Protein AF-A0A2K5Q861-F1 (afdb_monomer_lite)

InterPro domains:
  IPR000077 Large ribosomal subunit protein eL39 [PF00832] (9-37)
  IPR023626 Large ribosomal subunit protein eL39 domain superfamily [G3DSA:1.10.1620.10] (1-41)
  IPR023626 Large ribosomal subunit protein eL39 domain superfamily [SSF48662] (3-37)

Structure (mmCIF, N/CA/C/O backbone):
data_AF-A0A2K5Q861-F1
#
_entry.id   AF-A0A2K5Q861-F1
#
loop_
_atom_site.group_PDB
_atom_site.id
_atom_site.type_symbol
_atom_site.label_atom_id
_atom_site.label_alt_id
_atom_site.label_comp_id
_atom_site.label_asym_id
_atom_site.label_entity_id
_atom_site.label_seq_id
_atom_site.pdbx_PDB_ins_code
_atom_site.Cartn_x
_atom_site.Cartn_y
_atom_site.Cartn_z
_atom_site.occupancy
_atom_site.B_iso_or_equiv
_atom_site.auth_seq_id
_atom_site.auth_comp_id
_atom_site.auth_asym_id
_atom_site.auth_atom_id
_atom_site.pdbx_PDB_model_num
ATOM 1 N N . MET A 1 1 ? -4.585 -14.411 -22.799 1.00 72.62 1 MET A N 1
ATOM 2 C CA . MET A 1 1 ? -3.181 -13.946 -22.871 1.00 72.62 1 MET A CA 1
ATOM 3 C C . MET A 1 1 ? -2.850 -13.185 -21.591 1.00 72.62 1 MET A C 1
ATOM 5 O O . MET A 1 1 ? -3.542 -12.217 -21.298 1.00 72.62 1 MET A O 1
ATOM 9 N N . SER A 1 2 ? -1.875 -13.617 -20.787 1.00 79.19 2 SER A N 1
ATOM 10 C CA . SER A 1 2 ? -1.443 -12.835 -19.619 1.00 79.19 2 SER A CA 1
ATOM 11 C C . SER A 1 2 ? -0.391 -11.810 -20.050 1.00 79.19 2 SER A C 1
ATOM 13 O O . SER A 1 2 ? 0.476 -12.097 -20.871 1.00 79.19 2 SER A O 1
ATOM 15 N N . SER A 1 3 ? -0.475 -10.585 -19.529 1.00 85.94 3 SER A N 1
ATOM 16 C CA . SER A 1 3 ? 0.539 -9.564 -19.819 1.00 85.94 3 SER A CA 1
ATOM 17 C C . SER A 1 3 ? 1.879 -9.998 -19.216 1.00 85.94 3 SER A C 1
ATOM 19 O O . SER A 1 3 ? 1.961 -10.284 -18.015 1.00 85.94 3 SER A O 1
ATOM 21 N N . HIS A 1 4 ? 2.935 -10.026 -20.032 1.00 91.38 4 HIS A N 1
ATOM 22 C CA . HIS A 1 4 ? 4.285 -10.327 -19.566 1.00 91.38 4 HIS A CA 1
ATOM 23 C C . HIS A 1 4 ? 4.833 -9.140 -18.757 1.00 91.38 4 HIS A C 1
ATOM 25 O O . HIS A 1 4 ? 5.393 -8.188 -19.292 1.00 91.38 4 HIS A O 1
ATOM 31 N N . LYS A 1 5 ? 4.598 -9.164 -17.440 1.00 92.19 5 LYS A N 1
ATOM 32 C CA . LYS A 1 5 ? 5.040 -8.127 -16.496 1.00 92.19 5 LYS A CA 1
ATOM 33 C C . LYS A 1 5 ? 6.273 -8.578 -15.722 1.00 92.19 5 LYS A C 1
ATOM 35 O O . LYS A 1 5 ? 6.353 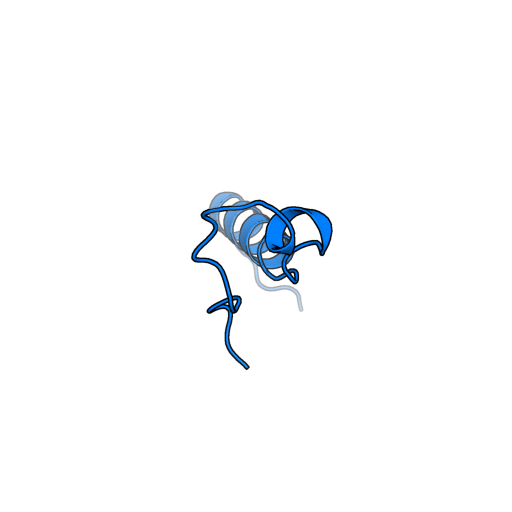-9.732 -15.292 1.00 92.19 5 LYS A O 1
ATOM 40 N N . THR A 1 6 ? 7.175 -7.639 -15.453 1.00 96.94 6 THR A N 1
ATOM 41 C CA . THR A 1 6 ? 8.351 -7.884 -14.610 1.00 96.94 6 THR A CA 1
ATOM 42 C C . THR A 1 6 ? 7.949 -8.229 -13.171 1.00 96.94 6 THR A C 1
ATOM 44 O O . THR A 1 6 ? 6.877 -7.851 -12.684 1.00 96.94 6 THR A O 1
ATOM 47 N N . PHE A 1 7 ? 8.827 -8.932 -12.451 1.00 95.50 7 PHE A N 1
ATOM 48 C CA . PHE A 1 7 ? 8.583 -9.334 -11.060 1.00 95.50 7 PHE A CA 1
ATOM 49 C C . PHE A 1 7 ? 8.327 -8.139 -10.125 1.00 95.50 7 PHE A C 1
ATOM 51 O O . PHE A 1 7 ? 7.438 -8.187 -9.271 1.00 95.50 7 PHE A O 1
ATOM 58 N N . ARG A 1 8 ? 9.047 -7.027 -10.336 1.00 96.81 8 ARG A N 1
ATOM 59 C CA . ARG A 1 8 ? 8.859 -5.777 -9.581 1.00 96.81 8 ARG A CA 1
ATOM 60 C C . ARG A 1 8 ? 7.432 -5.240 -9.725 1.00 96.81 8 ARG A C 1
ATOM 62 O O . ARG A 1 8 ? 6.798 -4.923 -8.719 1.00 96.81 8 ARG A O 1
ATOM 69 N N . ILE A 1 9 ? 6.899 -5.214 -10.950 1.00 96.25 9 ILE A N 1
ATOM 70 C CA . ILE A 1 9 ? 5.529 -4.753 -11.223 1.00 96.25 9 ILE A CA 1
ATOM 71 C C . ILE A 1 9 ? 4.508 -5.694 -10.578 1.00 96.25 9 ILE A C 1
ATOM 73 O O . ILE A 1 9 ? 3.580 -5.230 -9.919 1.00 96.25 9 ILE A O 1
ATOM 77 N N . LYS A 1 10 ? 4.698 -7.014 -10.691 1.00 95.56 10 LYS A N 1
ATOM 78 C CA . LYS A 1 10 ? 3.804 -8.002 -10.061 1.00 95.56 10 LYS A CA 1
ATOM 79 C C . LYS A 1 10 ? 3.727 -7.817 -8.540 1.00 95.56 10 LYS A C 1
ATOM 81 O O . LYS A 1 10 ? 2.629 -7.775 -7.987 1.00 95.56 10 LYS A O 1
ATOM 86 N N . ARG A 1 11 ? 4.865 -7.617 -7.862 1.00 96.56 11 ARG A N 1
ATOM 87 C CA . ARG A 1 11 ? 4.896 -7.326 -6.415 1.00 96.56 11 ARG A CA 1
ATOM 88 C C . ARG A 1 11 ? 4.186 -6.024 -6.059 1.00 96.56 11 ARG A C 1
ATOM 90 O O . ARG A 1 11 ? 3.472 -5.978 -5.056 1.00 96.56 11 ARG A O 1
ATOM 97 N N . PHE A 1 12 ? 4.382 -4.977 -6.856 1.00 96.00 12 PHE A N 1
ATOM 98 C CA . PHE A 1 12 ? 3.723 -3.694 -6.633 1.0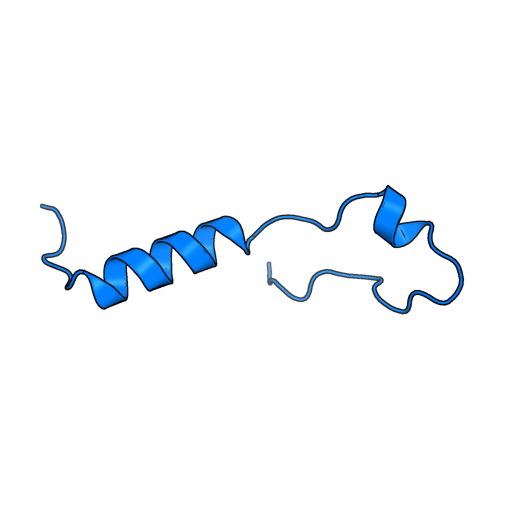0 96.00 12 PHE A CA 1
ATOM 99 C C . PHE A 1 12 ? 2.200 -3.822 -6.742 1.00 96.00 12 PHE A C 1
ATOM 101 O O . PHE A 1 12 ? 1.487 -3.410 -5.828 1.00 96.00 12 PHE A O 1
ATOM 108 N N . LEU A 1 13 ? 1.709 -4.470 -7.803 1.00 94.56 13 LEU A N 1
ATOM 109 C CA . LEU A 1 13 ? 0.280 -4.701 -8.019 1.00 94.56 13 LEU A CA 1
ATOM 110 C C . LEU A 1 13 ? -0.338 -5.536 -6.893 1.00 94.56 13 LEU A C 1
ATOM 112 O O . LEU A 1 13 ? -1.366 -5.146 -6.343 1.00 94.56 13 LEU A O 1
ATOM 116 N N . ALA A 1 14 ? 0.329 -6.612 -6.466 1.00 94.38 14 ALA A N 1
ATOM 117 C CA . ALA A 1 14 ? -0.133 -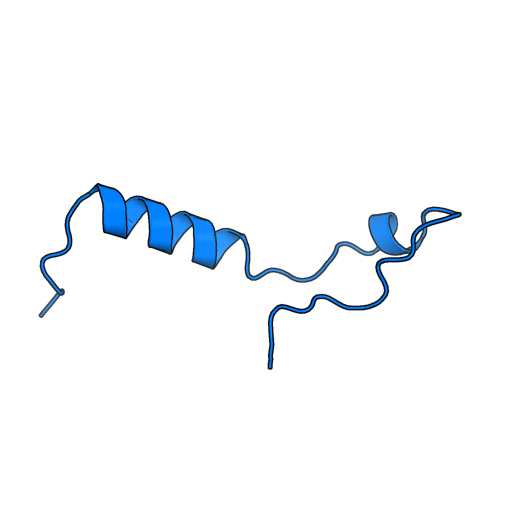7.428 -5.345 1.00 94.38 14 ALA A CA 1
ATOM 118 C C . ALA A 1 14 ? -0.221 -6.623 -4.032 1.00 94.38 14 ALA A C 1
ATOM 120 O O . ALA A 1 14 ? -1.172 -6.774 -3.264 1.00 94.38 14 ALA A O 1
ATOM 121 N N . LYS A 1 15 ? 0.741 -5.723 -3.769 1.00 95.50 15 LYS A N 1
ATOM 122 C CA . LYS A 1 15 ? 0.693 -4.827 -2.600 1.00 95.50 15 LYS A CA 1
ATOM 123 C C . LYS A 1 15 ? -0.482 -3.852 -2.693 1.00 95.50 15 LYS A C 1
ATOM 125 O O . LYS A 1 15 ? -1.157 -3.638 -1.691 1.00 95.50 15 LYS A O 1
ATOM 130 N N . LYS A 1 16 ? -0.739 -3.280 -3.872 1.00 93.19 16 LYS A N 1
ATOM 131 C CA . LYS A 1 16 ? -1.855 -2.348 -4.094 1.00 93.19 16 LYS A CA 1
ATOM 132 C C . LYS A 1 16 ? -3.214 -3.018 -3.930 1.00 93.19 16 LYS A C 1
ATOM 134 O O . LYS A 1 16 ? -4.062 -2.465 -3.239 1.00 93.19 16 LYS A O 1
ATOM 139 N N . GLN A 1 17 ? -3.380 -4.234 -4.446 1.00 92.06 17 GLN A N 1
ATOM 140 C CA . GLN A 1 17 ? -4.587 -5.034 -4.217 1.00 92.06 17 GLN A CA 1
ATOM 141 C C . GLN A 1 17 ? -4.835 -5.260 -2.719 1.00 92.06 17 GLN A C 1
ATOM 143 O O . GLN A 1 17 ? -5.934 -5.017 -2.239 1.00 92.06 17 GLN A O 1
ATOM 148 N N . LYS A 1 18 ? -3.797 -5.611 -1.945 1.00 90.81 18 LYS A N 1
ATOM 149 C CA . LYS A 1 18 ? -3.911 -5.787 -0.483 1.00 90.81 18 LYS A CA 1
ATOM 150 C C . LYS A 1 18 ? -4.200 -4.488 0.284 1.00 90.81 18 LYS A C 1
ATOM 152 O O . LYS A 1 18 ? -4.744 -4.542 1.385 1.00 90.81 18 LYS A O 1
ATOM 157 N N . GLN A 1 19 ? -3.805 -3.333 -0.255 1.00 91.06 19 GLN A N 1
ATOM 158 C CA . GLN A 1 19 ? -4.081 -2.020 0.338 1.00 91.06 19 GLN A CA 1
ATOM 159 C C . GLN A 1 19 ? -5.521 -1.557 0.104 1.00 91.06 19 GLN A C 1
ATOM 161 O O . GLN A 1 19 ? -6.017 -0.757 0.894 1.00 91.06 19 GLN A O 1
ATOM 166 N N . ASN A 1 20 ? -6.190 -2.061 -0.935 1.00 88.88 20 ASN A N 1
ATOM 167 C CA . ASN A 1 20 ? -7.568 -1.710 -1.255 1.00 88.88 20 ASN A CA 1
ATOM 168 C C . ASN A 1 20 ? -8.565 -2.457 -0.353 1.00 88.88 20 ASN A C 1
ATOM 170 O O . ASN A 1 20 ? -9.293 -3.341 -0.795 1.00 88.88 20 ASN A O 1
ATOM 174 N N . ARG A 1 21 ? -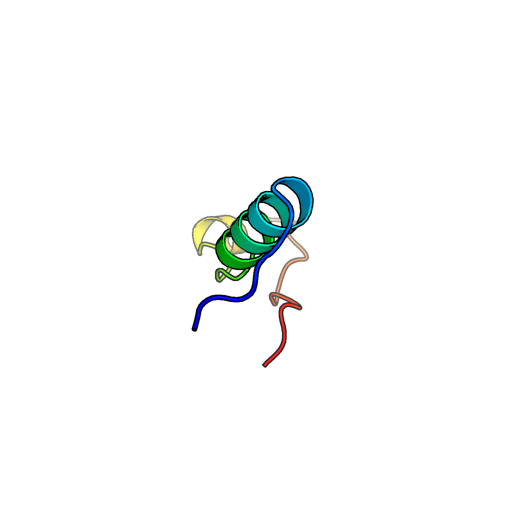8.546 -2.139 0.943 1.00 87.81 21 ARG A N 1
ATOM 175 C CA . ARG A 1 21 ? -9.448 -2.707 1.949 1.00 87.81 21 ARG A CA 1
ATOM 176 C C . ARG A 1 21 ? -9.992 -1.612 2.868 1.00 87.81 21 ARG A C 1
ATOM 178 O O . ARG A 1 21 ? -9.266 -0.654 3.152 1.00 87.81 21 ARG A O 1
ATOM 185 N N . PRO A 1 22 ? -11.240 -1.739 3.348 1.00 89.00 22 PRO A N 1
ATOM 186 C CA . PRO A 1 22 ? -11.832 -0.764 4.255 1.00 89.00 22 PRO A CA 1
ATOM 187 C C . PRO A 1 22 ? -11.104 -0.736 5.605 1.00 89.00 22 PRO A C 1
ATOM 189 O O . PRO A 1 22 ? -10.458 -1.704 6.012 1.00 89.00 22 PRO A O 1
ATOM 192 N N . ILE A 1 23 ? -11.216 0.391 6.314 1.00 88.50 23 ILE A N 1
ATOM 193 C CA . ILE A 1 23 ? -10.649 0.539 7.659 1.00 88.50 23 ILE A CA 1
ATOM 194 C C . ILE A 1 23 ? -11.448 -0.318 8.656 1.00 88.50 23 ILE A C 1
ATOM 196 O O . ILE A 1 23 ? -12.668 -0.159 8.735 1.00 88.50 23 ILE A O 1
ATOM 200 N N . PRO A 1 24 ? -10.780 -1.164 9.463 1.00 90.06 24 PRO A N 1
ATOM 201 C CA . PRO A 1 24 ? -11.409 -1.914 10.547 1.00 90.06 24 PRO A CA 1
ATOM 202 C C . PRO A 1 24 ? -12.112 -1.030 11.586 1.00 90.06 24 PRO A C 1
ATOM 204 O O . PRO A 1 24 ? -11.608 0.026 11.972 1.00 90.06 24 PRO A O 1
ATOM 207 N N . GLN A 1 25 ? -13.237 -1.509 12.115 1.00 89.00 25 GLN A N 1
ATOM 208 C CA . GLN A 1 25 ? -14.086 -0.740 13.030 1.00 89.00 25 GLN A CA 1
ATOM 209 C C . GLN A 1 25 ? -13.376 -0.315 14.324 1.00 89.00 25 GLN A C 1
ATOM 211 O O . GLN A 1 25 ? -13.493 0.833 14.739 1.00 89.00 25 GLN A O 1
ATOM 216 N N . TRP A 1 26 ? -12.576 -1.187 14.939 1.00 91.12 26 TRP A N 1
ATOM 217 C CA . TRP A 1 26 ? -11.857 -0.865 16.180 1.00 91.12 26 TRP A CA 1
ATOM 218 C C . TRP A 1 26 ? -10.852 0.287 16.021 1.00 91.12 26 TRP A C 1
ATOM 220 O O . TRP A 1 26 ? -10.592 1.014 16.975 1.00 91.12 26 TRP A O 1
ATOM 230 N N . ILE A 1 27 ? -10.329 0.515 14.808 1.00 89.25 27 ILE A N 1
ATOM 231 C CA . ILE A 1 27 ? -9.485 1.682 14.515 1.00 89.25 27 ILE A CA 1
ATOM 232 C C . ILE A 1 27 ? -10.322 2.961 14.555 1.00 89.25 27 ILE A C 1
ATOM 234 O O . ILE A 1 27 ? -9.851 3.983 15.052 1.00 89.25 27 ILE A O 1
ATOM 238 N N . ARG A 1 28 ? -11.568 2.913 14.072 1.00 84.69 28 ARG A N 1
ATOM 239 C CA . ARG A 1 28 ? -12.491 4.058 14.103 1.00 84.69 28 ARG A CA 1
ATOM 240 C C . ARG A 1 28 ? -12.893 4.441 15.524 1.00 84.69 28 ARG A C 1
ATOM 242 O O . ARG A 1 28 ? -13.129 5.614 15.773 1.00 84.69 28 ARG A O 1
ATOM 249 N N . MET A 1 29 ? -12.939 3.471 16.436 1.00 88.38 29 MET A N 1
ATOM 250 C CA . MET A 1 29 ? -13.325 3.689 17.833 1.00 88.38 29 MET A CA 1
ATOM 251 C C . MET A 1 29 ? -12.205 4.285 18.701 1.00 88.38 29 MET A C 1
ATOM 253 O O . MET A 1 29 ? -12.469 4.670 19.835 1.00 88.38 29 MET A O 1
ATOM 257 N N . LYS A 1 30 ? -10.960 4.386 18.204 1.00 90.62 30 LYS A N 1
ATOM 258 C CA . LYS A 1 30 ? -9.873 4.997 18.984 1.00 90.62 30 LYS A CA 1
ATOM 259 C C . LYS A 1 30 ? -10.095 6.502 19.165 1.00 90.62 30 LYS A C 1
ATOM 261 O O . LYS A 1 30 ? -10.216 7.239 18.184 1.00 90.62 30 LYS A O 1
ATOM 266 N N . THR A 1 31 ? -10.057 6.965 20.411 1.00 85.75 31 THR A N 1
ATOM 267 C CA . THR A 1 31 ? -10.109 8.389 20.769 1.00 85.75 31 THR A CA 1
ATOM 268 C C . THR A 1 31 ? -8.950 9.158 20.120 1.00 85.75 31 THR A C 1
ATOM 270 O O . THR A 1 31 ? -7.830 8.658 20.042 1.00 85.75 31 THR A O 1
ATOM 273 N N . GLY A 1 32 ? -9.215 10.364 19.606 1.00 84.25 32 GLY A N 1
ATOM 274 C CA . GLY A 1 32 ? -8.212 11.191 18.916 1.00 84.25 32 GLY A CA 1
ATOM 275 C C . GLY A 1 32 ? -7.921 10.797 17.458 1.00 84.25 32 GLY A C 1
ATOM 276 O O . GLY A 1 32 ? -7.082 11.425 16.811 1.00 84.25 32 GLY A O 1
ATOM 277 N N . ASN A 1 33 ? -8.612 9.795 16.899 1.00 82.25 33 ASN A N 1
ATOM 278 C CA . ASN A 1 33 ? -8.410 9.386 15.512 1.00 82.25 33 ASN A CA 1
ATOM 279 C C . ASN A 1 33 ? -9.159 10.298 14.514 1.00 82.25 33 ASN A C 1
ATOM 281 O O . ASN A 1 33 ? -10.385 10.392 14.528 1.00 82.25 33 ASN A O 1
ATOM 285 N N . LYS A 1 34 ? -8.428 10.936 13.588 1.00 81.56 34 LYS A N 1
ATOM 286 C CA . LYS A 1 34 ? -8.994 11.778 12.507 1.00 81.56 34 LYS A CA 1
ATOM 287 C C . LYS A 1 34 ? -9.402 10.980 11.260 1.00 81.56 34 LYS A C 1
ATOM 289 O O . LYS A 1 34 ? -9.959 11.539 10.313 1.00 81.56 34 LYS A O 1
ATOM 294 N 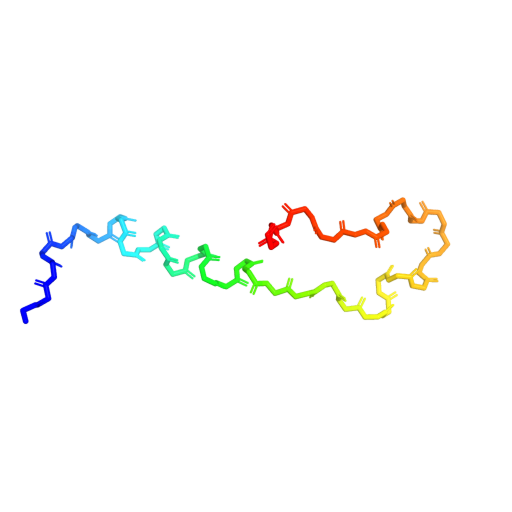N . ILE A 1 35 ? -9.121 9.677 11.225 1.00 78.94 35 ILE A N 1
ATOM 295 C CA . ILE A 1 35 ? -9.365 8.823 10.061 1.00 78.94 35 ILE A CA 1
ATOM 296 C C . ILE A 1 35 ? -10.865 8.478 9.981 1.00 78.94 35 ILE A C 1
ATOM 298 O O . ILE A 1 35 ? -11.322 7.482 10.535 1.00 78.94 35 ILE A O 1
ATOM 302 N N . ARG A 1 36 ? -11.642 9.314 9.275 1.00 70.56 36 ARG A N 1
ATOM 303 C CA . ARG A 1 36 ? -13.097 9.133 9.068 1.00 70.56 36 ARG A CA 1
ATOM 304 C C . ARG A 1 36 ? -13.467 8.368 7.791 1.00 70.56 36 ARG A C 1
ATOM 306 O O . ARG A 1 36 ? -14.512 7.728 7.755 1.00 70.56 36 ARG A O 1
ATOM 313 N N . ARG A 1 37 ? -12.630 8.424 6.747 1.00 73.94 37 ARG A N 1
ATOM 314 C CA . ARG A 1 37 ? -12.899 7.828 5.424 1.00 73.94 37 ARG A CA 1
ATOM 315 C C . ARG A 1 37 ? -11.606 7.332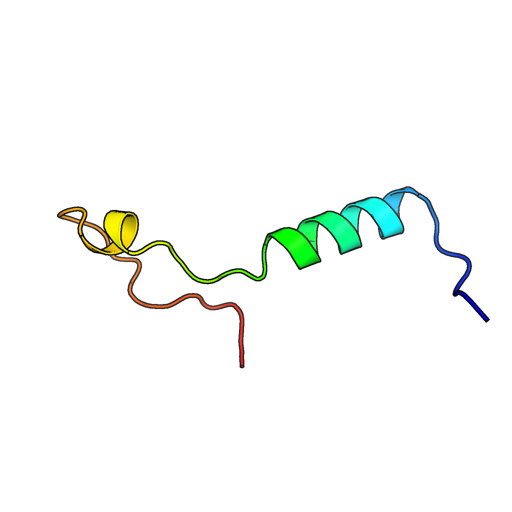 4.771 1.00 73.94 37 ARG A C 1
ATOM 317 O O . ARG A 1 37 ? -10.610 8.055 4.768 1.00 73.94 37 ARG A O 1
ATOM 324 N N . THR A 1 38 ? -11.616 6.131 4.185 1.00 68.31 38 THR A N 1
ATOM 325 C CA . THR A 1 38 ? -10.556 5.687 3.265 1.00 68.31 38 THR A CA 1
ATOM 326 C C . THR A 1 38 ? -10.611 6.537 1.995 1.00 68.31 38 THR A C 1
ATOM 328 O O . THR A 1 38 ? -11.629 6.545 1.315 1.00 68.31 38 THR A O 1
ATOM 331 N N . LYS A 1 39 ? -9.526 7.239 1.640 1.00 64.69 39 LYS A N 1
ATOM 332 C CA . LYS A 1 39 ? -9.398 7.957 0.349 1.00 64.69 39 LYS A CA 1
ATOM 333 C C . LYS A 1 39 ? -9.097 7.027 -0.844 1.00 64.69 39 LYS A C 1
ATOM 335 O O . LYS A 1 39 ? -8.724 7.505 -1.907 1.00 64.69 39 LYS A O 1
ATOM 340 N N . LEU A 1 40 ? -9.211 5.709 -0.666 1.00 60.62 40 LEU A N 1
ATOM 341 C CA . LEU A 1 40 ? -9.181 4.756 -1.775 1.00 60.62 40 LEU A CA 1
ATOM 342 C C . LEU A 1 40 ? -10.542 4.873 -2.468 1.00 60.62 40 LEU A C 1
ATOM 344 O O . LEU A 1 40 ? -11.542 4.429 -1.912 1.00 60.62 40 LEU A O 1
ATOM 348 N N . GLY A 1 41 ? -10.562 5.628 -3.569 1.00 49.16 41 GLY A N 1
ATOM 349 C CA . GLY A 1 41 ? -11.764 6.050 -4.283 1.00 49.16 41 GLY A CA 1
ATOM 350 C C . GLY A 1 41 ? -12.699 4.898 -4.648 1.00 49.16 41 GLY A C 1
ATOM 351 O O . GLY A 1 41 ? -12.250 3.841 -5.089 1.00 49.16 41 GLY A O 1
ATOM 352 N N . LEU A 1 42 ? -13.993 5.149 -4.454 1.00 47.22 42 LEU A N 1
ATOM 353 C CA . LEU A 1 42 ? -14.938 4.996 -5.557 1.00 47.22 42 LEU A CA 1
ATOM 354 C C . LEU A 1 42 ? -14.718 6.174 -6.510 1.00 47.22 42 LEU A C 1
ATOM 356 O O . LEU A 1 42 ? -14.426 7.275 -5.974 1.00 47.22 42 LEU A O 1
#

Sequence (42 aa):
MSSHKTFRIKRFLAKKQKQNRPIPQWIRMKTGNKIRRTKLGL

Foldseek 3Di:
DDPPDDPVVVVVVVVVVVVPDFDDPVLVVDPPDPCPGDPPDD

Radius of gyration: 15.52 Å; chains: 1; bounding box: 24×26×44 Å

Organism: Cebus imitator (NCBI:txid2715852)

Secondary structure (DSSP, 8-state):
------HHHHHHHHHHHHH--PPPHHHHTSTT----S--S--

pLDDT: mean 85.03, std 12.17, range [47.22, 96.94]